Protein AF-A0A811VJ88-F1 (afdb_monomer_lite)

pLDDT: mean 92.3, std 9.53, range [52.44, 98.31]

Sequence (107 aa):
MMQSREEPNHRILETISTHLGEGWKHVMRELGLSEGQIEQAVIDHQMHGGIKEVIYQLLLLWIRDADDNVATLGHITSLLWELNHRDCVQRMKLVYKSEGEKRKPSS

Secondary structure (DSSP, 8-state):
-TT--SPPPHHHHHHHHHH--TTHHHHHHHTT--HHHHHHHHHHHHHHHHHHHHHHHHHHHHHHHSPTTTS-HHHHHHHHHHTT-HHHHHHH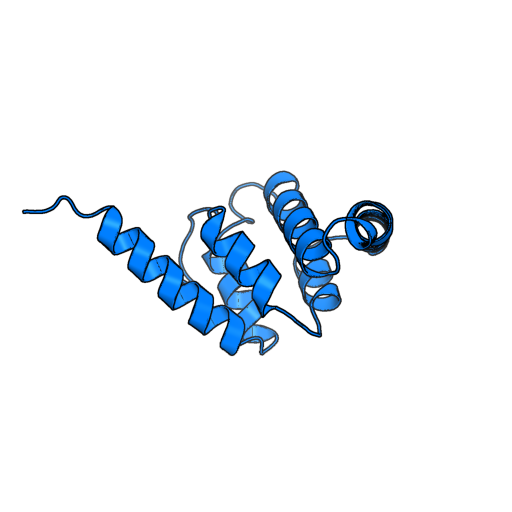HHHHHHHHHHTS---

InterPro domains:
  IPR000488 Death domain [PF00531] (13-93)
  IPR000488 Death domain [PS50017] (9-96)
  IPR011029 Death-like domain superfamily [G3DSA:1.10.533.10] (1-94)
  IPR011029 Death-like domain superfamily [SSF47986] (2-92)

Organism: Ceratitis capitata (NCBI:txid7213)

Structure (mmCIF, N/CA/C/O backbone):
data_AF-A0A811VJ88-F1
#
_entry.id   AF-A0A811VJ88-F1
#
loop_
_atom_site.group_PDB
_atom_site.id
_atom_site.type_symbol
_atom_site.label_atom_id
_atom_site.label_alt_id
_atom_site.label_comp_id
_atom_site.label_asym_id
_atom_site.label_entity_id
_atom_site.label_seq_id
_atom_site.pdbx_PDB_ins_code
_atom_site.Cartn_x
_atom_site.Cartn_y
_atom_site.Cartn_z
_atom_site.occupancy
_atom_site.B_iso_or_equiv
_atom_site.auth_seq_id
_atom_site.auth_comp_id
_atom_site.auth_asym_id
_atom_site.auth_atom_id
_atom_site.pdbx_PDB_model_num
ATOM 1 N N . MET A 1 1 ? -9.011 -3.963 12.832 1.00 85.31 1 MET A N 1
ATOM 2 C CA . MET A 1 1 ? -8.573 -3.371 11.552 1.00 85.31 1 MET A CA 1
ATOM 3 C C . MET A 1 1 ? -9.022 -4.223 10.373 1.00 85.31 1 MET A C 1
ATOM 5 O O . MET A 1 1 ? -9.774 -3.702 9.577 1.00 85.31 1 MET A O 1
ATOM 9 N N . MET A 1 2 ? -8.695 -5.522 10.313 1.00 87.62 2 MET A N 1
ATOM 10 C CA . MET A 1 2 ? -9.091 -6.427 9.207 1.00 87.62 2 MET A CA 1
ATOM 11 C C . MET A 1 2 ? -10.600 -6.546 8.932 1.00 87.62 2 MET A C 1
ATOM 13 O O . MET A 1 2 ? -10.993 -6.856 7.820 1.00 87.62 2 MET A O 1
ATOM 17 N N . GLN A 1 3 ? -11.454 -6.280 9.923 1.00 88.50 3 GLN A N 1
ATOM 18 C CA . GLN A 1 3 ? -12.917 -6.286 9.759 1.00 88.50 3 GLN A CA 1
ATOM 19 C C . GLN A 1 3 ? -13.500 -4.875 9.549 1.00 88.50 3 GLN A C 1
ATOM 21 O O . GLN A 1 3 ? -14.714 -4.698 9.582 1.00 88.50 3 GLN A O 1
ATOM 26 N N . SER A 1 4 ? -12.648 -3.851 9.410 1.00 90.81 4 SER A N 1
ATOM 27 C CA . SER A 1 4 ? -13.104 -2.471 9.237 1.00 90.81 4 SER A CA 1
ATOM 28 C C . SER A 1 4 ? -13.747 -2.297 7.869 1.00 90.81 4 SER A C 1
ATOM 30 O O . SER A 1 4 ? -13.129 -2.634 6.862 1.00 90.81 4 SER A O 1
ATOM 32 N N . ARG A 1 5 ? -14.952 -1.723 7.850 1.00 91.94 5 ARG A N 1
ATOM 33 C CA . ARG A 1 5 ? -15.659 -1.324 6.625 1.00 91.94 5 ARG A CA 1
ATOM 34 C C . ARG A 1 5 ? -15.424 0.139 6.247 1.00 91.94 5 ARG A C 1
ATOM 36 O O . ARG A 1 5 ? -15.927 0.585 5.231 1.00 91.94 5 ARG A O 1
ATOM 43 N N . GLU A 1 6 ? -14.689 0.882 7.072 1.00 92.31 6 GLU A N 1
ATOM 44 C CA . GLU A 1 6 ? -14.324 2.265 6.769 1.00 92.31 6 GLU A CA 1
ATOM 45 C C . GLU A 1 6 ? -13.297 2.306 5.636 1.00 92.31 6 GLU A C 1
ATOM 47 O O . GLU A 1 6 ? -12.394 1.463 5.596 1.00 92.31 6 GLU A O 1
ATOM 52 N N . GLU A 1 7 ? -13.390 3.313 4.772 1.00 93.62 7 GLU A N 1
ATOM 53 C CA . GLU A 1 7 ? -12.322 3.635 3.829 1.00 93.62 7 GLU A CA 1
ATOM 54 C C . GLU A 1 7 ? -11.029 4.011 4.579 1.00 93.62 7 GLU A C 1
ATOM 56 O O . GLU A 1 7 ? -11.069 4.679 5.623 1.00 93.62 7 GLU A O 1
ATOM 61 N N . PRO A 1 8 ? -9.853 3.586 4.088 1.00 94.69 8 PRO A N 1
ATOM 62 C CA . PRO A 1 8 ? -8.582 3.986 4.670 1.00 94.69 8 PRO A CA 1
ATOM 63 C C . PRO A 1 8 ? -8.355 5.490 4.469 1.00 94.69 8 PRO A C 1
ATOM 65 O O . PRO A 1 8 ? -8.303 5.995 3.353 1.00 94.69 8 PRO A O 1
ATOM 68 N N . ASN A 1 9 ? -8.173 6.219 5.571 1.00 94.12 9 ASN A N 1
ATOM 69 C CA . ASN A 1 9 ? -7.905 7.654 5.513 1.00 94.12 9 ASN A CA 1
ATOM 70 C C . ASN A 1 9 ? -6.487 7.977 4.996 1.00 94.12 9 ASN A C 1
ATOM 72 O O . ASN A 1 9 ? -5.604 7.119 4.963 1.00 94.12 9 ASN A O 1
ATOM 76 N N . HIS A 1 10 ? -6.241 9.254 4.684 1.00 95.75 10 HIS A N 1
ATOM 77 C CA . HIS A 1 10 ? -4.959 9.733 4.149 1.00 95.75 10 HIS A CA 1
ATOM 78 C C . HIS A 1 10 ? -3.732 9.314 4.980 1.00 95.75 10 HIS A C 1
ATOM 80 O O . HIS A 1 10 ? -2.699 8.977 4.409 1.00 95.75 10 HIS A O 1
ATOM 86 N N . ARG A 1 11 ? -3.825 9.267 6.320 1.00 96.81 11 ARG A N 1
ATOM 87 C CA . ARG A 1 11 ? -2.693 8.855 7.174 1.00 96.81 11 ARG A CA 1
ATOM 88 C C . ARG A 1 11 ? -2.375 7.373 7.023 1.00 96.81 11 ARG A C 1
ATOM 90 O O . ARG A 1 11 ? -1.206 6.987 7.056 1.00 96.81 11 ARG A O 1
ATOM 97 N N . ILE A 1 12 ? -3.397 6.533 6.866 1.00 97.69 12 ILE A N 1
ATOM 98 C CA . ILE A 1 12 ? -3.199 5.114 6.567 1.00 97.69 12 ILE A CA 1
ATOM 99 C C . ILE A 1 12 ? -2.548 4.957 5.192 1.00 97.69 12 ILE A C 1
ATOM 101 O O . ILE A 1 12 ? -1.565 4.229 5.084 1.00 97.69 12 ILE A O 1
ATOM 105 N N . LEU A 1 13 ? -3.034 5.665 4.172 1.00 98.06 13 LEU A N 1
ATOM 106 C CA . LEU A 1 13 ? -2.458 5.607 2.824 1.00 98.06 13 LEU A CA 1
ATOM 107 C C . LEU A 1 13 ? -1.003 6.080 2.799 1.00 98.06 13 LEU A C 1
ATOM 109 O O . LEU A 1 13 ? -0.146 5.422 2.212 1.00 98.06 13 LEU A O 1
ATOM 113 N N . GLU A 1 14 ? -0.689 7.161 3.513 1.00 97.88 14 GLU A N 1
ATOM 114 C CA . GLU A 1 14 ? 0.685 7.636 3.675 1.00 97.88 14 GLU A CA 1
ATOM 115 C C . GLU A 1 14 ? 1.564 6.566 4.342 1.00 97.88 14 GLU A C 1
ATOM 117 O O . GLU A 1 14 ? 2.684 6.306 3.896 1.00 97.88 14 GLU A O 1
ATOM 122 N N . THR A 1 15 ? 1.037 5.883 5.361 1.00 98.31 15 THR A N 1
ATOM 123 C CA . THR A 1 15 ? 1.746 4.795 6.049 1.00 98.31 15 THR A CA 1
ATOM 124 C C . THR A 1 15 ? 2.043 3.638 5.100 1.00 98.31 15 THR A C 1
ATOM 126 O O . THR A 1 15 ? 3.176 3.160 5.069 1.00 98.31 15 THR A O 1
ATOM 129 N N . ILE A 1 16 ? 1.059 3.208 4.303 1.00 98.31 16 ILE A N 1
ATOM 130 C CA . ILE A 1 16 ? 1.247 2.133 3.321 1.00 98.31 16 ILE A CA 1
ATOM 131 C C . ILE A 1 16 ? 2.269 2.569 2.275 1.00 98.31 16 ILE A C 1
ATOM 133 O O . ILE A 1 16 ? 3.271 1.889 2.086 1.00 98.31 16 ILE A O 1
ATOM 137 N N . SER A 1 17 ? 2.082 3.734 1.655 1.00 98.00 17 SER A N 1
ATOM 138 C CA . SER A 1 17 ? 2.989 4.234 0.613 1.00 98.00 17 SER A CA 1
ATOM 139 C C . SER A 1 17 ? 4.448 4.349 1.072 1.00 98.00 17 SER A C 1
ATOM 141 O O . SER A 1 17 ? 5.367 4.100 0.296 1.00 98.00 17 SER A O 1
ATOM 143 N N . THR A 1 18 ? 4.671 4.665 2.350 1.00 97.44 18 THR A N 1
ATOM 144 C CA . THR A 1 18 ? 6.011 4.807 2.935 1.00 97.44 18 THR A CA 1
ATOM 145 C C . THR A 1 18 ? 6.650 3.463 3.296 1.00 97.44 18 THR A C 1
ATOM 147 O O . THR A 1 18 ? 7.872 3.339 3.253 1.00 97.44 18 THR A O 1
ATOM 150 N N . HIS A 1 19 ? 5.854 2.457 3.674 1.00 97.75 19 HIS A N 1
ATOM 151 C CA . HIS A 1 19 ? 6.360 1.234 4.312 1.00 97.75 19 HIS A CA 1
ATOM 152 C C . HIS A 1 19 ? 6.036 -0.065 3.574 1.00 97.75 19 HIS A C 1
ATOM 154 O O . HIS A 1 19 ? 6.454 -1.130 4.025 1.00 97.75 19 HIS A O 1
ATOM 160 N N . LEU A 1 20 ? 5.322 0.002 2.452 1.00 97.12 20 LEU A N 1
ATOM 161 C CA . LEU A 1 20 ? 5.014 -1.173 1.646 1.00 97.12 20 LEU A CA 1
ATOM 162 C C . LEU A 1 20 ? 6.283 -1.786 1.039 1.00 97.12 20 LEU A C 1
ATOM 164 O O . LEU A 1 20 ? 6.471 -2.997 1.110 1.00 97.12 20 LEU A O 1
ATOM 168 N N . GLY A 1 21 ? 7.177 -0.934 0.527 1.00 90.88 21 GLY A N 1
ATOM 169 C CA . GLY A 1 21 ? 8.500 -1.336 0.053 1.00 90.88 21 GLY A CA 1
ATOM 170 C C . GLY A 1 21 ? 8.456 -2.258 -1.167 1.00 90.88 21 GLY A C 1
ATOM 171 O O . GLY A 1 21 ? 7.679 -2.047 -2.098 1.00 90.88 21 GLY A O 1
ATOM 172 N N . GLU A 1 22 ? 9.340 -3.255 -1.190 1.00 93.19 22 GLU A N 1
ATOM 173 C CA . GLU A 1 22 ? 9.396 -4.268 -2.249 1.00 93.19 22 GLU A CA 1
ATOM 174 C C . GLU A 1 22 ? 8.073 -5.044 -2.355 1.00 93.19 22 GLU A C 1
ATOM 176 O O . GLU A 1 22 ? 7.368 -5.213 -1.369 1.00 93.19 22 GLU A O 1
ATOM 181 N N . GLY A 1 23 ? 7.715 -5.507 -3.556 1.00 95.88 23 GLY A N 1
ATOM 182 C CA . GLY A 1 23 ? 6.469 -6.247 -3.789 1.00 95.88 23 GLY A CA 1
ATOM 183 C C . GLY A 1 23 ? 5.233 -5.367 -3.999 1.00 95.88 23 GLY A C 1
ATOM 184 O O . GLY A 1 23 ? 4.180 -5.887 -4.359 1.00 95.88 23 GLY A O 1
ATOM 185 N N . TRP A 1 24 ? 5.354 -4.038 -3.888 1.00 97.75 24 TRP A N 1
ATOM 186 C CA . TRP A 1 24 ? 4.230 -3.110 -4.054 1.00 97.75 24 TRP A CA 1
ATOM 187 C C . TRP A 1 24 ? 3.454 -3.299 -5.365 1.00 97.75 24 TRP A C 1
ATOM 189 O O . TRP A 1 24 ? 2.230 -3.241 -5.350 1.00 97.75 24 TRP A O 1
ATOM 199 N N . LYS A 1 25 ? 4.130 -3.591 -6.488 1.00 98.19 25 LYS A N 1
ATOM 200 C CA . LYS A 1 25 ? 3.460 -3.846 -7.777 1.00 98.19 25 LYS A CA 1
ATOM 201 C C . LYS A 1 25 ? 2.519 -5.045 -7.707 1.00 98.19 25 LYS A C 1
ATOM 203 O O . LYS A 1 25 ? 1.434 -4.995 -8.268 1.00 98.19 25 LYS A O 1
ATOM 208 N N . HIS A 1 26 ? 2.921 -6.108 -7.008 1.00 98.31 26 HIS A N 1
ATOM 209 C CA . HIS A 1 26 ? 2.064 -7.274 -6.822 1.00 98.31 26 HIS A CA 1
ATOM 210 C C . HIS A 1 26 ? 0.827 -6.910 -6.002 1.00 98.31 26 HIS A C 1
ATOM 212 O O . HIS A 1 26 ? -0.274 -7.241 -6.420 1.00 98.31 26 HIS A O 1
ATOM 218 N N . VAL A 1 27 ? 0.992 -6.139 -4.922 1.00 98.31 27 VAL A N 1
ATOM 219 C CA . VAL A 1 27 ? -0.144 -5.636 -4.134 1.00 98.31 27 VAL A CA 1
ATOM 220 C C . VAL A 1 27 ? -1.106 -4.817 -4.991 1.00 98.31 27 VAL A C 1
ATOM 222 O O . VAL A 1 27 ? -2.307 -5.036 -4.915 1.00 98.31 27 VAL A O 1
ATOM 225 N N . MET A 1 28 ? -0.606 -3.911 -5.839 1.00 98.12 28 MET A N 1
ATOM 226 C CA . MET A 1 28 ? -1.464 -3.098 -6.713 1.00 98.12 28 MET A CA 1
ATOM 227 C C . MET A 1 28 ? -2.285 -3.953 -7.688 1.00 98.12 28 MET A C 1
ATOM 229 O O . MET A 1 28 ? -3.462 -3.668 -7.896 1.00 98.12 28 MET A O 1
ATOM 233 N N . ARG A 1 29 ? -1.706 -5.033 -8.229 1.00 98.19 29 ARG A N 1
ATOM 234 C CA . ARG A 1 29 ? -2.440 -5.986 -9.080 1.00 98.19 29 ARG A CA 1
ATOM 235 C C . ARG A 1 29 ? -3.527 -6.730 -8.318 1.00 98.19 29 ARG A C 1
ATOM 237 O O . ARG A 1 29 ? -4.630 -6.866 -8.830 1.00 98.19 29 ARG A O 1
ATOM 244 N N . GLU A 1 30 ? -3.233 -7.183 -7.100 1.00 97.31 30 GLU A N 1
ATOM 245 C CA . GLU A 1 30 ? -4.224 -7.865 -6.256 1.00 97.31 30 GLU A CA 1
ATOM 246 C C . GLU A 1 30 ? -5.349 -6.917 -5.805 1.00 97.31 30 GLU A C 1
ATOM 248 O O . GLU A 1 30 ? -6.464 -7.359 -5.547 1.00 97.31 30 GLU A O 1
ATOM 253 N N . LEU A 1 31 ? -5.091 -5.604 -5.777 1.00 96.06 31 LEU A N 1
ATOM 254 C CA . LEU A 1 31 ? -6.118 -4.569 -5.610 1.00 96.06 31 LEU A CA 1
ATOM 255 C C . LEU A 1 31 ? -6.930 -4.295 -6.893 1.00 96.06 31 LEU A C 1
ATOM 257 O O . LEU A 1 31 ? -7.815 -3.443 -6.879 1.00 96.06 31 LEU A O 1
ATOM 261 N N . GLY A 1 32 ? -6.651 -5.000 -7.993 1.00 95.50 32 GLY A N 1
ATOM 262 C CA . GLY A 1 32 ? -7.384 -4.903 -9.257 1.00 95.50 32 GLY A CA 1
ATOM 263 C C . GLY A 1 32 ? -6.829 -3.883 -10.253 1.00 95.50 32 GLY A C 1
ATOM 264 O O . GLY A 1 32 ? -7.442 -3.665 -11.297 1.00 95.50 32 GLY A O 1
ATOM 265 N N . LEU A 1 33 ? -5.677 -3.264 -9.975 1.00 96.94 33 LEU A N 1
ATOM 266 C CA . LEU A 1 33 ? -5.056 -2.317 -10.902 1.00 96.94 33 LEU A CA 1
ATOM 267 C C . LEU A 1 33 ? -4.328 -3.067 -12.025 1.00 96.94 33 LEU A C 1
ATOM 269 O O . LEU A 1 33 ? -3.527 -3.970 -11.785 1.00 96.94 33 LEU A O 1
ATOM 273 N N . SER A 1 34 ? -4.596 -2.670 -13.267 1.00 97.25 34 SER A N 1
ATOM 274 C CA . SER A 1 34 ? -3.954 -3.236 -14.457 1.00 97.25 34 SER A CA 1
ATOM 275 C C . SER A 1 34 ? -2.483 -2.824 -14.578 1.00 97.25 34 SER A C 1
ATOM 277 O O . SER A 1 34 ? -2.081 -1.764 -14.092 1.00 97.25 34 SER A O 1
ATOM 279 N N . GLU A 1 35 ? -1.683 -3.609 -15.314 1.00 97.56 35 GLU A N 1
ATOM 280 C CA . GLU A 1 35 ? -0.284 -3.244 -15.599 1.00 97.56 35 GLU A CA 1
ATOM 281 C C . GLU A 1 35 ? -0.178 -1.858 -16.248 1.00 97.56 35 GLU A C 1
ATOM 283 O O . GLU A 1 35 ? 0.681 -1.073 -15.859 1.00 97.56 35 GLU A O 1
ATOM 288 N N . GLY A 1 36 ? -1.092 -1.513 -17.164 1.00 97.62 36 GLY A N 1
ATOM 289 C CA . GLY A 1 36 ? -1.101 -0.200 -17.814 1.00 97.62 36 GLY A CA 1
ATOM 290 C C . GLY A 1 36 ? -1.314 0.956 -16.831 1.00 97.62 36 GLY A C 1
ATOM 291 O O . GLY A 1 36 ? -0.633 1.972 -16.928 1.00 97.62 36 GLY A O 1
ATOM 292 N N . GLN A 1 37 ? -2.200 0.796 -15.840 1.00 97.38 37 GLN A N 1
ATOM 293 C CA . GLN A 1 37 ? -2.383 1.798 -14.779 1.00 97.38 37 GLN A CA 1
ATOM 294 C C . GLN A 1 37 ? -1.126 1.932 -13.908 1.00 97.38 37 GLN A C 1
ATOM 296 O O . GLN A 1 37 ? -0.721 3.046 -13.573 1.00 97.38 37 GLN A O 1
ATOM 301 N N . ILE A 1 38 ? -0.488 0.809 -13.563 1.00 98.00 38 ILE A N 1
ATOM 302 C CA . ILE A 1 38 ? 0.733 0.789 -12.746 1.00 98.00 38 ILE A CA 1
ATOM 303 C C . ILE A 1 38 ? 1.897 1.462 -13.487 1.00 98.00 38 ILE A C 1
ATOM 305 O O . ILE A 1 38 ? 2.609 2.277 -12.902 1.00 98.00 38 ILE A O 1
ATOM 309 N N . GLU A 1 39 ? 2.100 1.141 -14.764 1.00 97.25 39 GLU A N 1
ATOM 310 C CA . GLU A 1 39 ? 3.154 1.730 -15.596 1.00 97.25 39 GLU A CA 1
ATOM 311 C C . GLU A 1 39 ? 2.941 3.228 -15.811 1.00 97.25 39 GLU A C 1
ATOM 313 O O . GLU A 1 39 ? 3.885 4.004 -15.656 1.00 97.25 39 GLU A O 1
ATOM 318 N N . GLN A 1 40 ? 1.704 3.646 -16.083 1.00 96.88 40 GLN A N 1
ATOM 319 C CA . GLN A 1 40 ? 1.367 5.058 -16.241 1.00 96.88 40 GLN A CA 1
ATOM 320 C C . GLN A 1 40 ? 1.669 5.849 -14.960 1.00 96.88 40 GLN A C 1
ATOM 322 O O . GLN A 1 40 ? 2.350 6.870 -15.014 1.00 96.88 40 GLN A O 1
ATOM 327 N N . ALA A 1 41 ? 1.276 5.335 -13.790 1.00 96.31 41 ALA A N 1
ATOM 328 C CA . ALA A 1 41 ? 1.577 5.991 -12.517 1.00 96.31 41 ALA A CA 1
ATOM 329 C C . ALA A 1 41 ? 3.088 6.093 -12.244 1.00 96.31 41 ALA A C 1
ATOM 331 O O . ALA A 1 41 ? 3.554 7.090 -11.689 1.00 96.31 41 ALA A O 1
ATOM 332 N N . VAL A 1 42 ? 3.869 5.082 -12.642 1.00 96.38 42 VAL A N 1
ATOM 333 C CA . VAL A 1 42 ? 5.337 5.128 -12.560 1.00 96.38 42 VAL A CA 1
ATOM 334 C C . VAL A 1 42 ? 5.894 6.260 -13.424 1.00 96.38 42 VAL A C 1
ATOM 336 O O . VAL A 1 42 ? 6.733 7.023 -12.947 1.00 96.38 42 VAL A O 1
ATOM 339 N N . ILE A 1 43 ? 5.421 6.395 -14.663 1.00 95.25 43 ILE A N 1
ATOM 340 C CA . ILE A 1 43 ? 5.851 7.458 -15.582 1.00 95.25 43 ILE A CA 1
ATOM 341 C C . ILE A 1 43 ? 5.511 8.840 -15.007 1.00 95.25 43 ILE A C 1
ATOM 343 O O . ILE A 1 43 ? 6.373 9.720 -14.981 1.00 95.25 43 ILE A O 1
ATOM 347 N N . ASP A 1 44 ? 4.294 9.006 -14.492 1.00 93.25 44 ASP A N 1
ATOM 348 C CA . ASP A 1 44 ? 3.767 10.309 -14.079 1.00 93.25 44 ASP A CA 1
ATOM 349 C C . ASP A 1 44 ? 4.355 10.811 -12.752 1.00 93.25 44 ASP A C 1
ATOM 351 O O . ASP A 1 44 ? 4.542 12.015 -12.561 1.00 93.25 44 ASP A O 1
ATOM 355 N N . HIS A 1 45 ? 4.666 9.905 -11.818 1.00 91.00 45 HIS A N 1
ATOM 356 C CA . HIS A 1 45 ? 4.929 10.291 -10.427 1.00 91.00 45 HIS A CA 1
ATOM 357 C C . HIS A 1 45 ? 6.331 9.953 -9.916 1.00 91.00 45 HIS A C 1
ATOM 359 O O . HIS A 1 45 ? 6.782 10.542 -8.924 1.00 91.00 45 HIS A O 1
ATOM 365 N N . GLN A 1 46 ? 7.076 9.069 -10.591 1.00 86.06 46 GLN A N 1
ATOM 366 C CA . GLN A 1 46 ? 8.388 8.644 -10.094 1.00 86.06 46 GLN A CA 1
ATOM 367 C C . GLN A 1 46 ? 9.403 9.797 -10.044 1.00 86.06 46 GLN A C 1
ATOM 369 O O . GLN A 1 46 ? 10.215 9.845 -9.120 1.00 86.06 46 GLN A O 1
ATOM 374 N N . MET A 1 47 ? 9.350 10.747 -10.983 1.00 82.50 47 MET A N 1
ATOM 375 C CA . MET A 1 47 ? 10.306 11.865 -11.041 1.00 82.50 47 MET A CA 1
ATOM 376 C C . MET A 1 47 ? 10.123 12.896 -9.916 1.00 82.50 47 MET A C 1
ATOM 378 O O . MET A 1 47 ? 11.086 13.562 -9.545 1.00 82.50 47 MET A O 1
ATOM 382 N N . HIS A 1 48 ? 8.913 13.028 -9.361 1.00 77.00 48 HIS A N 1
ATOM 383 C CA . HIS A 1 48 ? 8.581 14.089 -8.401 1.00 77.00 48 HIS A CA 1
ATOM 384 C C . HIS A 1 48 ? 8.494 13.608 -6.947 1.00 77.00 48 HIS A C 1
ATOM 386 O O . HIS A 1 48 ? 8.765 14.391 -6.038 1.00 77.00 48 HIS A O 1
ATOM 392 N N . GLY A 1 49 ? 8.182 12.331 -6.708 1.00 76.44 49 GLY A N 1
ATOM 393 C CA . GLY A 1 49 ? 8.083 11.784 -5.348 1.00 76.44 49 GLY A CA 1
ATOM 394 C C . GLY A 1 49 ? 8.556 10.337 -5.197 1.00 76.44 49 GLY A C 1
ATOM 395 O O . GLY A 1 49 ? 8.357 9.721 -4.146 1.00 76.44 49 GLY A O 1
ATOM 396 N N . GLY A 1 50 ? 9.207 9.789 -6.229 1.00 91.81 50 GLY A N 1
ATOM 397 C CA . GLY A 1 50 ? 9.740 8.431 -6.219 1.00 91.81 50 GLY A CA 1
ATOM 398 C C . GLY A 1 50 ? 8.660 7.362 -6.051 1.00 91.81 50 GLY A C 1
ATOM 399 O O . GLY A 1 50 ? 7.478 7.581 -6.302 1.00 91.81 50 GLY A O 1
ATOM 400 N N . ILE A 1 51 ? 9.075 6.178 -5.597 1.00 94.69 51 ILE A N 1
ATOM 401 C CA . ILE A 1 51 ? 8.187 5.013 -5.450 1.00 94.69 51 ILE A CA 1
ATOM 402 C C . ILE A 1 51 ? 7.069 5.269 -4.428 1.00 94.69 51 ILE A C 1
ATOM 404 O O . ILE A 1 51 ? 5.952 4.799 -4.626 1.00 94.69 51 ILE A O 1
ATOM 408 N N . LYS A 1 52 ? 7.342 6.037 -3.363 1.00 95.75 52 LYS A N 1
ATOM 409 C CA . LYS A 1 52 ? 6.326 6.393 -2.362 1.00 95.75 52 LYS A CA 1
ATOM 410 C C . LYS A 1 52 ? 5.134 7.082 -3.028 1.00 95.75 52 LYS A C 1
ATOM 412 O O . LYS A 1 52 ? 4.000 6.667 -2.815 1.00 95.75 52 LYS A O 1
ATOM 417 N N . GLU A 1 53 ? 5.394 8.109 -3.835 1.00 96.81 53 GLU A N 1
ATOM 418 C CA . GLU A 1 53 ? 4.327 8.871 -4.486 1.00 96.81 53 GLU A CA 1
ATOM 419 C C . GLU A 1 53 ? 3.557 8.016 -5.490 1.00 96.81 53 GLU A C 1
ATOM 421 O O . GLU A 1 53 ? 2.332 8.033 -5.490 1.00 96.81 53 GLU A O 1
ATOM 426 N N . VAL A 1 54 ? 4.256 7.180 -6.264 1.00 97.50 54 VAL A N 1
ATOM 427 C CA . VAL A 1 54 ? 3.617 6.214 -7.173 1.00 97.50 54 VAL A CA 1
ATOM 428 C C . VAL A 1 54 ? 2.632 5.316 -6.417 1.00 97.50 54 VAL A C 1
ATOM 430 O O . VAL A 1 54 ? 1.480 5.182 -6.825 1.00 97.50 54 VAL A O 1
ATOM 433 N N . ILE A 1 55 ? 3.053 4.728 -5.291 1.00 98.19 55 ILE A N 1
ATOM 434 C CA . ILE A 1 55 ? 2.186 3.864 -4.477 1.00 98.19 55 ILE A CA 1
ATOM 435 C C . ILE A 1 55 ? 1.000 4.658 -3.926 1.00 98.19 55 ILE A C 1
ATOM 437 O O . ILE A 1 55 ? -0.125 4.170 -3.957 1.00 98.19 55 ILE A O 1
ATOM 441 N N . TYR A 1 56 ? 1.228 5.873 -3.427 1.00 97.94 56 TYR A N 1
ATOM 442 C CA . TYR A 1 56 ? 0.160 6.705 -2.877 1.00 97.94 56 TYR A CA 1
ATOM 443 C C . TYR A 1 56 ? -0.908 7.037 -3.929 1.00 97.94 56 TYR A C 1
ATOM 445 O O . TYR A 1 56 ? -2.099 6.873 -3.665 1.00 97.94 56 TYR A O 1
ATOM 453 N N . GLN A 1 57 ? -0.494 7.420 -5.138 1.00 97.69 57 GLN A N 1
ATOM 454 C CA . GLN A 1 57 ? -1.412 7.729 -6.237 1.00 97.69 57 GLN A CA 1
ATOM 455 C C . GLN A 1 57 ? -2.188 6.494 -6.708 1.00 97.69 57 GLN A C 1
ATOM 457 O O . GLN A 1 57 ? -3.392 6.580 -6.945 1.00 97.69 57 GLN A O 1
ATOM 462 N N . LEU A 1 58 ? -1.549 5.323 -6.761 1.00 98.00 58 LEU A N 1
ATOM 463 C CA . LEU A 1 58 ? -2.237 4.069 -7.085 1.00 98.00 58 LEU A CA 1
ATOM 464 C C . LEU A 1 58 ? -3.242 3.652 -6.003 1.00 98.00 58 LEU A C 1
ATOM 466 O O . LEU A 1 58 ? -4.310 3.143 -6.327 1.00 98.00 58 LEU A O 1
ATOM 470 N N . LEU A 1 59 ? -2.956 3.912 -4.727 1.00 98.12 59 LEU A N 1
ATOM 471 C CA . LEU A 1 59 ? -3.919 3.671 -3.650 1.00 98.12 59 LEU A CA 1
ATOM 472 C C . LEU A 1 59 ? -5.132 4.607 -3.740 1.00 98.12 59 LEU A C 1
ATOM 474 O O . LEU A 1 59 ? -6.254 4.162 -3.509 1.00 98.12 59 LEU A O 1
ATOM 478 N N . LEU A 1 60 ? -4.930 5.881 -4.096 1.00 97.44 60 LEU A N 1
ATOM 479 C CA . LEU A 1 60 ? -6.038 6.808 -4.360 1.00 97.44 60 LEU A CA 1
ATOM 480 C C . LEU A 1 60 ? -6.867 6.368 -5.569 1.00 97.44 60 LEU A C 1
ATOM 482 O O . LEU A 1 60 ? -8.094 6.426 -5.522 1.00 97.44 60 LEU A O 1
ATOM 486 N N . LEU A 1 61 ? -6.199 5.906 -6.630 1.00 96.75 61 LEU A N 1
ATOM 487 C CA . LEU A 1 61 ? -6.845 5.346 -7.812 1.00 96.75 61 LEU A CA 1
ATOM 488 C C . LEU A 1 61 ? -7.708 4.135 -7.445 1.00 96.75 61 LEU A C 1
ATOM 490 O O . LEU A 1 61 ? -8.873 4.088 -7.818 1.00 96.75 61 LEU A O 1
ATOM 494 N N . TRP A 1 62 ? -7.160 3.203 -6.665 1.00 96.81 62 TRP A N 1
ATOM 495 C CA . TRP A 1 62 ? -7.895 2.040 -6.176 1.00 96.81 62 TRP A CA 1
ATOM 496 C C . TRP A 1 62 ? -9.142 2.436 -5.376 1.00 96.81 62 TRP A C 1
ATOM 498 O O . TRP A 1 62 ? -10.210 1.905 -5.647 1.00 96.81 62 TRP A O 1
ATOM 508 N N . ILE A 1 63 ? -9.049 3.393 -4.444 1.00 95.69 63 ILE A N 1
ATOM 509 C 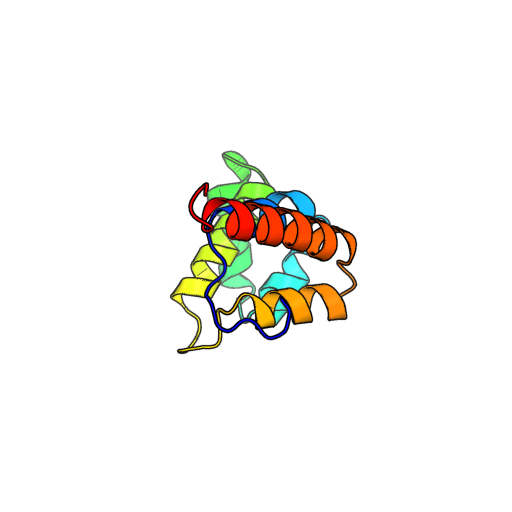CA . ILE A 1 63 ? -10.224 3.846 -3.674 1.00 95.69 63 ILE A CA 1
ATOM 510 C C . ILE A 1 63 ? -11.303 4.430 -4.585 1.00 95.69 63 ILE A C 1
ATOM 512 O O . ILE A 1 63 ? -12.485 4.195 -4.362 1.00 95.69 63 ILE A O 1
ATOM 516 N N . ARG A 1 64 ? -10.897 5.194 -5.602 1.00 93.94 64 ARG A N 1
ATOM 517 C CA . ARG A 1 64 ? -11.819 5.859 -6.525 1.00 93.94 64 ARG A CA 1
ATOM 518 C C . ARG A 1 64 ? -12.502 4.887 -7.489 1.00 93.94 64 ARG A C 1
ATOM 520 O O . ARG A 1 64 ? -13.659 5.108 -7.829 1.00 93.94 64 ARG A O 1
ATOM 527 N N . ASP A 1 65 ? -11.771 3.884 -7.964 1.00 91.81 65 ASP A N 1
ATOM 528 C CA . ASP A 1 65 ? -12.226 2.984 -9.028 1.00 91.81 65 ASP A CA 1
ATOM 529 C C . ASP A 1 65 ? -12.845 1.679 -8.482 1.00 91.81 65 ASP A C 1
ATOM 531 O O . ASP A 1 65 ? -13.478 0.945 -9.239 1.00 91.81 65 ASP A O 1
ATOM 535 N N . ALA A 1 66 ? -12.667 1.364 -7.195 1.00 86.56 66 ALA A N 1
ATOM 536 C CA . ALA A 1 66 ? -13.242 0.170 -6.582 1.00 86.56 66 ALA A CA 1
ATOM 537 C C . ALA A 1 66 ? -14.773 0.246 -6.470 1.00 86.56 66 ALA A C 1
ATOM 539 O O . ALA A 1 66 ? -15.336 1.295 -6.157 1.00 86.56 66 ALA A O 1
ATOM 540 N N . ASP A 1 67 ? -15.434 -0.902 -6.640 1.00 81.88 67 ASP A N 1
ATOM 541 C CA . ASP A 1 67 ? -16.870 -1.040 -6.387 1.00 81.88 67 ASP A CA 1
ATOM 542 C C . ASP A 1 67 ? -17.237 -0.663 -4.938 1.00 81.88 67 ASP A C 1
ATOM 544 O O . ASP A 1 67 ? -16.430 -0.786 -4.002 1.00 81.88 67 ASP A O 1
ATOM 548 N N . ASP A 1 68 ? -18.499 -0.270 -4.739 1.00 74.62 68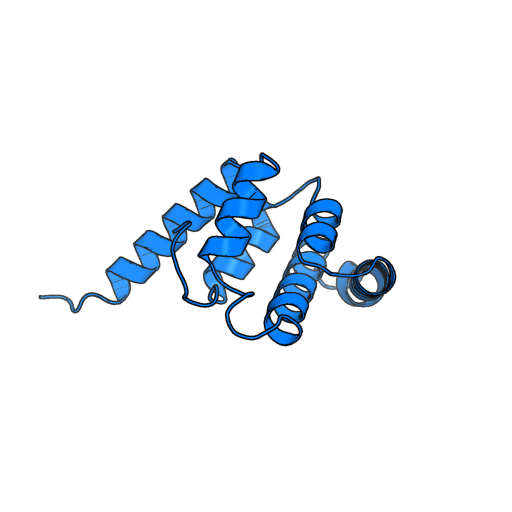 ASP A N 1
ATOM 549 C CA . ASP A 1 68 ? -19.043 0.092 -3.431 1.00 74.62 68 ASP A CA 1
ATOM 550 C C . ASP A 1 68 ? -18.694 -0.957 -2.359 1.00 74.62 68 ASP A C 1
ATOM 552 O O . ASP A 1 68 ? -19.005 -2.144 -2.478 1.00 74.62 68 ASP A O 1
ATOM 556 N N . ASN A 1 69 ? -18.117 -0.499 -1.244 1.00 74.00 69 ASN A N 1
ATOM 557 C CA . ASN A 1 69 ? -17.695 -1.312 -0.093 1.00 74.00 69 ASN A CA 1
ATOM 558 C C . ASN A 1 69 ? -16.493 -2.254 -0.317 1.00 74.00 69 ASN A C 1
ATOM 560 O O . ASN A 1 69 ? -16.213 -3.074 0.564 1.00 74.00 69 ASN A O 1
ATOM 564 N N . VAL A 1 70 ? -15.749 -2.142 -1.423 1.00 85.00 70 VAL A N 1
ATOM 565 C CA . VAL A 1 70 ? -14.503 -2.910 -1.627 1.00 85.00 70 VAL A CA 1
ATOM 566 C C . VAL A 1 70 ? -13.283 -2.174 -1.068 1.00 85.00 70 VAL A C 1
ATOM 568 O O . VAL A 1 70 ? -12.449 -2.796 -0.403 1.00 85.00 70 VAL A O 1
ATOM 571 N N . ALA A 1 71 ? -13.207 -0.851 -1.255 1.00 92.25 71 ALA A N 1
ATOM 572 C CA . ALA A 1 71 ? -12.092 0.007 -0.833 1.00 92.25 71 ALA A CA 1
ATOM 573 C C . ALA A 1 71 ? -12.003 0.238 0.689 1.00 92.25 71 ALA A C 1
ATOM 575 O O . ALA A 1 71 ? -11.911 1.359 1.184 1.00 92.25 71 ALA A O 1
ATOM 576 N N . THR A 1 72 ? -12.035 -0.836 1.470 1.00 95.94 72 THR A N 1
ATOM 577 C CA . THR A 1 72 ? -12.073 -0.775 2.930 1.00 95.94 72 THR A CA 1
ATOM 578 C C . THR A 1 72 ? -10.696 -0.982 3.541 1.00 95.94 72 THR A C 1
ATOM 580 O O . THR A 1 72 ? -9.849 -1.729 3.041 1.00 95.94 72 THR A O 1
ATOM 583 N N . LEU A 1 73 ? -10.492 -0.376 4.710 1.00 95.81 73 LEU A N 1
ATOM 584 C CA . LEU A 1 73 ? -9.320 -0.603 5.545 1.00 95.81 73 LEU A CA 1
ATOM 585 C C . LEU A 1 73 ? -9.163 -2.091 5.880 1.00 95.81 73 LEU A C 1
ATOM 587 O O . LEU A 1 73 ? -8.039 -2.585 5.960 1.00 95.81 73 LEU A O 1
ATOM 591 N N . GLY A 1 74 ? -10.273 -2.807 6.075 1.00 96.44 74 GLY A N 1
ATOM 592 C CA . GLY A 1 74 ? -10.269 -4.242 6.320 1.00 96.44 74 GLY A CA 1
ATOM 593 C C . GLY A 1 74 ? -9.680 -5.032 5.158 1.00 96.44 74 GLY A C 1
ATOM 594 O O . GLY A 1 74 ? -8.775 -5.836 5.383 1.00 96.44 74 GLY A O 1
ATOM 595 N N . HIS A 1 75 ? -10.128 -4.742 3.936 1.00 96.50 75 HIS A N 1
ATOM 596 C CA . HIS A 1 75 ? -9.676 -5.424 2.727 1.00 96.50 75 HIS A CA 1
ATOM 597 C C . HIS A 1 75 ? -8.166 -5.273 2.511 1.00 96.50 75 HIS A C 1
ATOM 599 O O . HIS A 1 75 ? -7.443 -6.268 2.523 1.00 96.50 75 HIS A O 1
ATOM 605 N N . ILE A 1 76 ? -7.661 -4.036 2.441 1.00 97.12 76 ILE A N 1
ATOM 606 C CA . ILE A 1 76 ? -6.226 -3.803 2.220 1.00 97.12 76 ILE A CA 1
ATOM 607 C C . ILE A 1 76 ? -5.361 -4.326 3.375 1.00 97.12 76 ILE A C 1
ATOM 609 O O . ILE A 1 76 ? -4.260 -4.821 3.153 1.00 97.12 76 ILE A O 1
ATOM 613 N N . THR A 1 77 ? -5.857 -4.288 4.618 1.00 97.88 77 THR A N 1
ATOM 614 C CA . THR A 1 77 ? -5.128 -4.869 5.758 1.00 97.88 77 THR A CA 1
ATOM 615 C C . THR A 1 77 ? -4.992 -6.384 5.624 1.00 97.88 77 THR A C 1
ATOM 617 O O . THR A 1 77 ? -3.925 -6.922 5.920 1.00 97.88 77 THR A O 1
ATOM 620 N N . SER A 1 78 ? -6.064 -7.072 5.226 1.00 97.50 78 SER A N 1
ATOM 621 C CA . SER A 1 78 ? -6.061 -8.526 5.037 1.00 97.50 78 SER A CA 1
ATOM 622 C C . SER A 1 78 ? -5.161 -8.921 3.870 1.00 97.50 78 SER A C 1
ATOM 624 O O . SER A 1 78 ? -4.306 -9.782 4.048 1.00 97.50 78 SER A O 1
ATOM 626 N N . LEU A 1 79 ? -5.240 -8.204 2.747 1.00 97.62 79 LEU A N 1
ATOM 627 C CA . LEU A 1 79 ? -4.375 -8.437 1.593 1.00 97.62 79 LEU A CA 1
ATOM 628 C C . LEU A 1 79 ? -2.887 -8.287 1.946 1.00 97.62 79 LEU A C 1
ATOM 630 O O . LEU A 1 79 ? -2.084 -9.183 1.701 1.00 97.62 79 LEU A O 1
ATOM 634 N N . LEU A 1 80 ? -2.506 -7.180 2.591 1.00 98.00 80 LEU A N 1
ATOM 635 C CA . LEU A 1 80 ? -1.120 -6.958 3.021 1.00 98.00 80 LEU A CA 1
ATOM 636 C C . LEU A 1 80 ? -0.643 -8.032 4.008 1.00 98.00 80 LEU A C 1
ATOM 638 O O . LEU A 1 80 ? 0.531 -8.402 4.013 1.00 98.00 80 LEU A O 1
ATOM 642 N N . TRP A 1 81 ? -1.541 -8.539 4.853 1.00 97.50 81 TRP A N 1
ATOM 643 C CA . TRP A 1 81 ? -1.251 -9.641 5.763 1.00 97.50 81 TRP A CA 1
ATOM 644 C C . TRP A 1 81 ? -1.013 -10.946 4.986 1.00 97.50 81 TRP A C 1
ATOM 646 O O . TRP A 1 81 ? -0.016 -11.621 5.229 1.00 97.50 81 TRP A O 1
ATOM 656 N N . GLU A 1 82 ? -1.877 -11.294 4.040 1.00 97.62 82 GLU A N 1
ATOM 657 C CA . GLU A 1 82 ? -1.769 -12.503 3.210 1.00 97.62 82 GLU A CA 1
ATOM 658 C C . GLU A 1 82 ? -0.501 -12.504 2.348 1.00 97.62 82 GLU A C 1
ATOM 660 O O . GLU A 1 82 ? 0.223 -13.498 2.327 1.00 97.62 82 GLU A O 1
ATOM 665 N N . LEU A 1 83 ? -0.149 -11.354 1.769 1.00 97.44 83 LEU A N 1
ATOM 666 C CA . LEU A 1 83 ? 1.075 -11.143 0.986 1.00 97.44 83 LEU A CA 1
ATOM 667 C C . LEU A 1 83 ? 2.337 -10.923 1.843 1.00 97.44 83 LEU A C 1
ATOM 669 O O . LEU A 1 83 ? 3.395 -10.555 1.342 1.00 97.44 83 LEU A O 1
ATOM 673 N N . ASN A 1 84 ? 2.249 -11.174 3.152 1.00 96.69 84 ASN A N 1
ATOM 674 C CA . ASN A 1 84 ? 3.361 -11.147 4.102 1.00 96.69 84 ASN A CA 1
ATOM 675 C C . ASN A 1 84 ? 4.019 -9.769 4.349 1.00 96.69 84 ASN A C 1
ATOM 677 O O . ASN A 1 84 ? 5.102 -9.696 4.933 1.00 96.69 84 ASN A O 1
ATOM 681 N N . HIS A 1 85 ? 3.334 -8.661 4.050 1.00 97.75 85 HIS A N 1
ATOM 682 C CA . HIS A 1 85 ? 3.744 -7.291 4.405 1.00 97.75 85 HIS A CA 1
ATOM 683 C C . HIS A 1 85 ? 3.411 -6.946 5.875 1.00 97.75 85 HIS A C 1
ATOM 685 O O . HIS A 1 85 ? 2.749 -5.951 6.188 1.00 97.75 85 HIS A O 1
ATOM 691 N N . ARG A 1 86 ? 3.871 -7.786 6.816 1.00 96.12 86 ARG A N 1
ATOM 692 C CA . ARG A 1 86 ? 3.520 -7.709 8.252 1.00 96.12 86 ARG A CA 1
ATOM 693 C C . ARG A 1 86 ? 3.953 -6.401 8.917 1.00 96.12 86 ARG A C 1
ATOM 695 O O . ARG A 1 86 ? 3.202 -5.865 9.730 1.00 96.12 86 ARG A O 1
ATOM 702 N N . ASP A 1 87 ? 5.142 -5.896 8.579 1.00 97.19 87 ASP A N 1
ATOM 703 C CA . ASP A 1 87 ? 5.667 -4.641 9.141 1.00 97.19 87 ASP A CA 1
ATOM 704 C C . ASP A 1 87 ? 4.777 -3.452 8.755 1.00 97.19 87 ASP A C 1
ATOM 706 O O . ASP A 1 87 ? 4.368 -2.673 9.617 1.00 97.19 87 ASP A O 1
ATOM 710 N N . CYS A 1 88 ? 4.366 -3.381 7.484 1.00 97.81 88 CYS A N 1
ATOM 711 C CA . CYS A 1 88 ? 3.429 -2.370 7.002 1.00 97.81 88 CYS A CA 1
ATOM 712 C C . CYS A 1 88 ? 2.104 -2.421 7.783 1.00 97.81 88 CYS A C 1
ATOM 714 O O . CYS A 1 88 ? 1.657 -1.402 8.314 1.00 97.81 88 CYS A O 1
ATOM 716 N N . VAL A 1 89 ? 1.519 -3.612 7.962 1.00 97.88 89 VAL A N 1
ATOM 717 C CA . VAL A 1 89 ? 0.284 -3.793 8.749 1.00 97.88 89 VAL A CA 1
ATOM 718 C C . VAL A 1 89 ? 0.462 -3.363 10.209 1.00 97.88 89 VAL A C 1
ATOM 720 O O . VAL A 1 89 ? -0.428 -2.736 10.794 1.00 97.88 89 VAL A O 1
ATOM 723 N N . GLN A 1 90 ? 1.609 -3.663 10.819 1.00 97.31 90 GLN A N 1
ATOM 724 C CA . GLN A 1 90 ? 1.887 -3.262 12.195 1.00 97.31 90 GLN A CA 1
ATOM 725 C C . GLN A 1 90 ? 1.976 -1.735 12.328 1.00 97.31 90 GLN A C 1
ATOM 727 O O . GLN A 1 90 ? 1.428 -1.174 13.280 1.00 97.31 90 GLN A O 1
ATOM 732 N N . ARG A 1 91 ? 2.582 -1.044 11.358 1.00 97.81 91 ARG A N 1
ATOM 733 C CA . ARG A 1 91 ? 2.626 0.427 11.321 1.00 97.81 91 ARG A CA 1
ATOM 734 C C . ARG A 1 91 ? 1.246 1.035 11.103 1.00 97.81 91 ARG A C 1
ATOM 736 O O . ARG A 1 91 ? 0.868 1.946 11.840 1.00 97.81 91 ARG A O 1
ATOM 743 N N . MET A 1 92 ? 0.451 0.476 10.187 1.00 97.38 92 MET A N 1
ATOM 744 C CA . MET A 1 92 ? -0.949 0.876 9.995 1.00 97.38 92 MET A CA 1
ATOM 745 C C . MET A 1 92 ? -1.740 0.771 11.303 1.00 97.38 92 MET A C 1
ATOM 747 O O . MET A 1 92 ? -2.476 1.687 11.662 1.00 97.38 92 MET A O 1
ATOM 751 N N . LYS A 1 93 ? -1.548 -0.312 12.069 1.00 96.00 93 LYS A N 1
ATOM 752 C CA . LYS A 1 93 ? -2.214 -0.517 13.363 1.00 96.00 93 LYS A CA 1
ATOM 753 C C . LYS A 1 93 ? -1.854 0.563 14.387 1.00 96.00 93 LYS A C 1
ATOM 755 O O . LYS A 1 93 ? -2.725 0.958 15.163 1.00 96.00 93 LYS A O 1
ATOM 760 N N . LEU A 1 94 ? -0.604 1.031 14.415 1.00 96.00 94 LEU A N 1
ATOM 761 C CA . LEU A 1 94 ? -0.180 2.123 15.302 1.00 96.00 94 LEU A CA 1
ATOM 762 C C . LEU A 1 94 ? -0.872 3.440 14.930 1.00 96.00 94 LEU A C 1
AT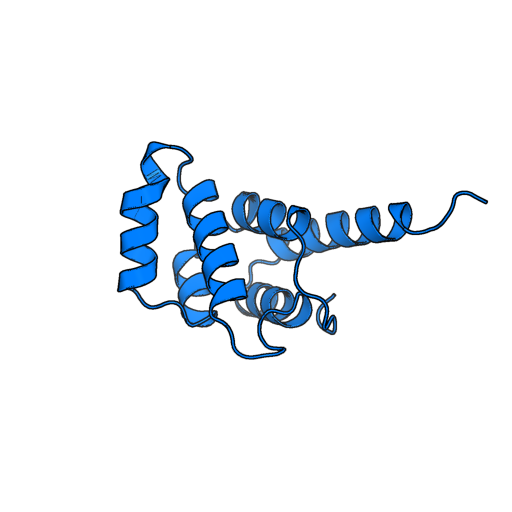OM 764 O O . LEU A 1 94 ? -1.409 4.118 15.806 1.00 96.00 94 LEU A O 1
ATOM 768 N N . VAL A 1 95 ? -0.934 3.759 13.635 1.00 95.31 95 VAL A N 1
ATOM 769 C CA . VAL A 1 95 ? -1.623 4.960 13.141 1.00 95.31 95 VAL A CA 1
ATOM 770 C C . VAL A 1 95 ? -3.122 4.888 13.414 1.00 95.31 95 VAL A C 1
ATOM 772 O O . VAL A 1 95 ? -3.685 5.837 13.952 1.00 95.31 95 VAL A O 1
ATOM 775 N N . TYR A 1 96 ? -3.755 3.744 13.151 1.00 93.38 96 TYR A N 1
ATOM 776 C CA . TYR A 1 96 ? -5.176 3.528 13.420 1.00 93.38 96 TYR A CA 1
ATOM 777 C C . TYR A 1 96 ? -5.537 3.751 14.898 1.00 93.38 96 TYR A C 1
ATOM 779 O O . TYR A 1 96 ? -6.529 4.412 15.203 1.00 93.38 96 TYR A O 1
ATOM 787 N N . LYS A 1 97 ? -4.718 3.245 15.832 1.00 92.50 97 LYS A N 1
ATOM 788 C CA . LYS A 1 97 ? -4.917 3.480 17.272 1.00 92.50 97 LYS A CA 1
ATOM 789 C C . LYS A 1 97 ? -4.816 4.963 17.631 1.00 92.50 97 LYS A C 1
ATOM 791 O O . LYS A 1 97 ? -5.706 5.473 18.302 1.00 92.50 97 LYS A O 1
ATOM 796 N N . SER A 1 98 ? -3.776 5.642 17.142 1.00 91.75 98 SER A N 1
ATOM 797 C CA . SER A 1 98 ? -3.568 7.075 17.384 1.00 91.75 98 SER A CA 1
ATOM 798 C C . SER A 1 98 ? -4.742 7.920 16.878 1.00 91.75 98 SER A C 1
ATOM 800 O O . SER A 1 98 ? -5.182 8.843 17.558 1.00 91.75 98 SER A O 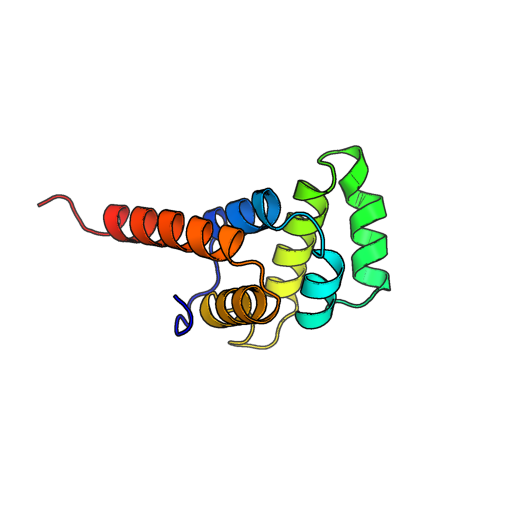1
ATOM 802 N N . GLU A 1 99 ? -5.291 7.593 15.709 1.00 86.69 99 GLU A N 1
ATOM 803 C CA . GLU A 1 99 ? -6.459 8.291 15.162 1.00 86.69 99 GLU A CA 1
ATOM 804 C C . GLU A 1 99 ? -7.731 8.029 15.980 1.00 86.69 99 GLU A C 1
ATOM 806 O O . GLU A 1 99 ? -8.528 8.942 16.189 1.00 86.69 99 GLU A O 1
ATOM 811 N N . GLY A 1 100 ? -7.909 6.809 16.494 1.00 82.00 100 GLY A N 1
ATOM 812 C CA . GLY A 1 100 ? -9.018 6.475 17.389 1.00 82.00 100 GLY A CA 1
ATOM 813 C C . GLY A 1 100 ? -8.949 7.191 18.742 1.00 82.00 100 GLY A C 1
ATOM 814 O O . GLY A 1 100 ? -9.983 7.565 19.289 1.00 82.00 100 GLY A O 1
ATOM 815 N N . GLU A 1 101 ? -7.747 7.416 19.276 1.00 78.44 101 GLU A N 1
ATOM 816 C CA . GLU A 1 101 ? -7.535 8.160 20.525 1.00 78.44 101 GLU A CA 1
ATOM 817 C C . GLU A 1 101 ? -7.851 9.651 20.370 1.00 78.44 101 GLU A C 1
ATOM 819 O O . GLU A 1 101 ? -8.523 10.211 21.228 1.00 78.44 101 GLU A O 1
ATOM 824 N N . LYS A 1 102 ? -7.477 10.274 19.245 1.00 73.44 102 LYS A N 1
ATOM 825 C CA . LYS A 1 102 ? -7.814 11.682 18.952 1.00 73.44 102 LYS A CA 1
ATOM 826 C C . LYS A 1 102 ? -9.314 11.940 18.795 1.00 73.44 102 LYS A C 1
ATOM 828 O O . LYS A 1 102 ? -9.765 13.062 18.995 1.00 73.44 102 LYS A O 1
ATOM 833 N N . ARG A 1 103 ? -10.083 10.922 18.393 1.00 66.31 103 ARG A N 1
ATOM 834 C CA . ARG A 1 103 ? -11.547 11.007 18.248 1.00 66.31 103 ARG A CA 1
ATOM 835 C C . ARG A 1 103 ? -12.283 10.903 19.587 1.00 66.31 103 ARG A C 1
ATOM 837 O O . ARG A 1 103 ? -13.467 11.227 19.639 1.00 66.31 103 ARG A O 1
ATOM 844 N N . LYS A 1 104 ? -11.626 10.447 20.661 1.00 62.06 104 LYS A N 1
ATOM 845 C CA . LYS A 1 104 ? -12.225 10.446 22.000 1.00 62.06 104 LYS A CA 1
ATOM 846 C C . LYS A 1 104 ? -12.118 11.861 22.575 1.00 62.06 104 LYS A C 1
ATOM 848 O O . LYS A 1 104 ? -11.006 12.379 22.642 1.00 62.06 104 LYS A O 1
ATOM 853 N N . PRO A 1 105 ? -13.230 12.500 22.979 1.00 52.53 105 PRO A N 1
ATOM 854 C CA . PRO A 1 105 ? -13.154 13.803 23.621 1.00 52.53 105 PRO A CA 1
ATOM 855 C C . PRO A 1 105 ? -12.340 13.678 24.912 1.00 52.53 105 PRO A C 1
ATOM 857 O O . PRO A 1 105 ? -12.549 12.744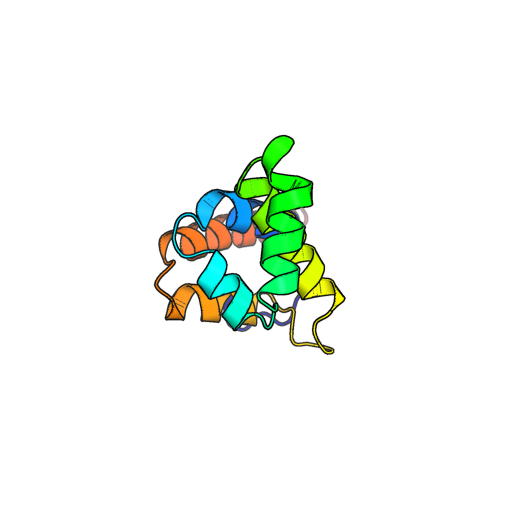 25.692 1.00 52.53 105 PRO A O 1
ATOM 860 N N . SER A 1 106 ? -11.406 14.607 25.117 1.00 60.25 106 SER A N 1
ATOM 861 C CA . SER A 1 106 ? -10.715 14.789 26.391 1.00 60.25 106 SER A CA 1
ATOM 862 C C . SER A 1 106 ? -11.775 14.968 27.479 1.00 60.25 106 SER A C 1
ATOM 864 O O . SER A 1 106 ? -12.561 15.912 27.405 1.00 60.25 106 SER A O 1
ATOM 866 N N . SER A 1 107 ? -11.859 14.014 28.408 1.00 52.44 107 SER A N 1
ATOM 867 C CA . SER A 1 107 ? -12.713 14.125 29.599 1.00 52.44 107 SER A CA 1
ATOM 868 C C . SER A 1 107 ? -12.221 15.220 30.536 1.00 52.44 107 SER A C 1
ATOM 870 O O . SER A 1 107 ? -10.987 15.428 30.583 1.00 52.44 107 SER A O 1
#

Radius of gyration: 13.96 Å; chains: 1; bounding box: 29×27×47 Å

Foldseek 3Di:
DLPFLDADDPVLLLLCLVQVPPPLVVLLVVLVDDPVLLVVLCVPPCVPPRSSSSSSVSLVVSCVPDDPSCNGPNNSLVSCVVVPSVVSSVSSVVVVVVVVVVPDPDD